Protein AF-A0A4U1EL47-F1 (afdb_monomer)

Sequence (126 aa):
NGFIPDSLLEDVMKALDLVSDPEYINLMKNKLDPEGLGIILLGPFLQEFFPDQGSSGPESFTVYHYNGLKQSNYNEKVMYVEGTAVVMGFEDPMLQTDDTPIKRCLQTKWPYIELLWTTDRSPSLN

Radius of gyration: 21.22 Å; Cα contacts (8 Å, |Δi|>4): 153; chains: 1; bounding box: 48×28×50 Å

Mean predicted aligned error: 10.87 Å

Foldseek 3Di:
DQKDFLVCQLVVCVVVVHDRDPVVSVVVCCVQCVVNPRIGGNLSVCCVPPVVVNPPDFVKDKDWDFQPDPQSCPVVDTDIWIKIKTQDPDADPVQADDPAPVQVVCCVPRVRIHIGTPDPDDGHDD

Nearest PDB structures (foldsee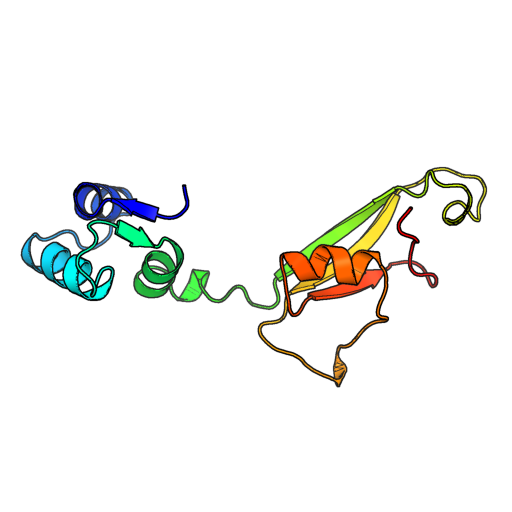k):
  3ucw-assembly1_A  TM=8.349E-01  e=8.625E-02  Homo sapiens
  7mis-assembly1_B  TM=7.349E-01  e=7.154E-02  Homo sapiens
  5d43-assembly2_B  TM=7.766E-01  e=1.512E-01  Mus musculus
  5oeo-assembly1_A  TM=7.118E-01  e=9.180E-02  Homo sapiens
  5ve9-assembly1_A  TM=7.136E-01  e=2.820E-01  Homo sapiens

Solvent-accessible surface area (backbone atoms only — not comparable to full-atom values): 7652 Å² total; per-residue (Å²): 132,72,56,44,48,55,90,47,48,54,61,52,30,49,75,68,76,43,89,55,50,72,72,54,44,54,53,47,47,53,68,58,25,74,83,67,78,55,50,27,47,43,64,64,52,38,44,72,78,34,49,82,71,58,55,70,58,70,51,63,46,84,41,75,46,74,25,76,49,76,93,48,25,86,79,81,54,79,48,74,45,53,28,42,34,35,35,46,97,56,90,53,89,91,66,68,50,82,94,38,68,55,51,59,58,50,31,79,79,38,79,36,53,31,66,48,57,81,50,100,61,84,73,76,64,134

Secondary structure (DSSP, 8-state):
--EEEGGGHHHHHHHTT----HHHHHHHHHHH-TT--SEEEHHHHHHHH-HHHH---SEEEEEEEE--STTT-TTSS--EEEEEEEE-SS--TTSPPP--HHHHHHHTT-TTEEEEESSSSPPP--

pLDDT: mean 87.48, std 10.03, range [50.38, 97.0]

Structure (mmCIF, N/CA/C/O backbone):
data_AF-A0A4U1EL47-F1
#
_entry.id   AF-A0A4U1EL47-F1
#
loop_
_atom_site.group_PDB
_atom_site.id
_atom_site.type_symbol
_atom_site.label_atom_id
_atom_site.label_alt_id
_atom_site.label_comp_id
_atom_site.label_asym_id
_atom_site.label_entity_id
_atom_site.label_seq_id
_atom_site.pdbx_PDB_ins_code
_atom_site.Cartn_x
_atom_site.Cartn_y
_atom_site.Cartn_z
_atom_site.occupancy
_atom_site.B_iso_or_equiv
_atom_site.auth_seq_id
_atom_site.auth_comp_id
_atom_site.auth_asym_id
_atom_site.auth_atom_id
_atom_site.pdbx_PDB_model_num
ATOM 1 N N . ASN A 1 1 ? -10.556 10.962 0.571 1.00 61.09 1 ASN A N 1
ATOM 2 C CA . ASN A 1 1 ? -10.514 11.790 1.796 1.00 61.09 1 ASN A CA 1
ATOM 3 C C . ASN A 1 1 ? -10.018 11.061 3.041 1.00 61.09 1 ASN A C 1
ATOM 5 O O . ASN A 1 1 ? -9.494 11.749 3.891 1.00 61.09 1 ASN A O 1
ATOM 9 N N . GLY A 1 2 ? -10.059 9.726 3.160 1.00 82.56 2 GLY A N 1
ATOM 10 C CA . GLY A 1 2 ? -9.295 9.011 4.209 1.00 82.56 2 GLY A CA 1
ATOM 11 C C . GLY A 1 2 ? -9.798 9.176 5.653 1.00 82.56 2 GLY A C 1
ATOM 12 O O . GLY A 1 2 ? -9.141 8.706 6.579 1.00 82.56 2 GLY A O 1
ATOM 13 N N . PHE A 1 3 ? -10.955 9.808 5.847 1.00 92.06 3 PHE A N 1
ATOM 14 C CA . PHE A 1 3 ? -11.634 9.950 7.133 1.00 92.06 3 PHE A CA 1
ATOM 15 C C . PHE A 1 3 ? -13.157 9.884 6.944 1.00 92.06 3 PHE A C 1
ATOM 17 O O . PHE A 1 3 ? -13.661 10.087 5.834 1.00 92.06 3 PHE A O 1
ATOM 24 N N . ILE A 1 4 ? -13.861 9.616 8.041 1.00 94.12 4 ILE A N 1
ATOM 25 C CA . ILE A 1 4 ? -15.315 9.555 8.182 1.00 94.12 4 ILE A CA 1
ATOM 26 C C . ILE A 1 4 ? -15.718 10.685 9.146 1.00 94.12 4 ILE A C 1
ATOM 28 O O . ILE A 1 4 ? -15.214 10.719 10.266 1.00 94.12 4 ILE A O 1
ATOM 32 N N . PRO A 1 5 ? -16.578 11.637 8.752 1.00 95.00 5 PRO A N 1
ATOM 33 C CA . PRO A 1 5 ? -17.174 12.585 9.693 1.00 95.00 5 PRO A CA 1
ATOM 34 C C . PRO A 1 5 ? -17.952 11.846 10.786 1.00 95.00 5 PRO A C 1
ATOM 36 O O . PRO A 1 5 ? -18.667 10.893 10.480 1.00 95.00 5 PRO A O 1
ATOM 39 N N . ASP A 1 6 ? -17.877 12.300 12.035 1.00 92.94 6 ASP A N 1
ATOM 40 C CA . ASP A 1 6 ? -18.571 11.65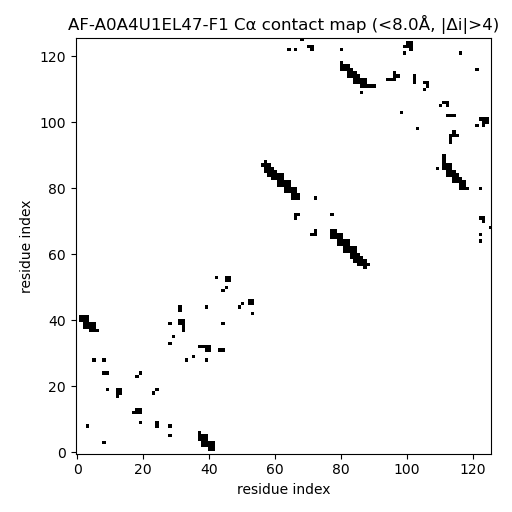0 13.159 1.00 92.94 6 ASP A CA 1
ATOM 41 C C . ASP A 1 6 ? -20.092 11.510 12.915 1.00 92.94 6 ASP A C 1
ATOM 43 O O . ASP A 1 6 ? -20.713 10.513 13.282 1.00 92.94 6 ASP A O 1
ATOM 47 N N . SER A 1 7 ? -20.688 12.504 12.255 1.00 94.00 7 SER A N 1
ATOM 48 C CA . SER A 1 7 ? -22.100 12.554 11.870 1.00 94.00 7 SER A CA 1
ATOM 49 C C . SER A 1 7 ? -22.502 11.448 10.896 1.00 94.00 7 SER A C 1
ATOM 51 O O . SER A 1 7 ? -23.671 11.087 10.861 1.00 94.00 7 SER A O 1
ATOM 53 N N . LEU A 1 8 ? -21.546 10.880 10.155 1.00 96.06 8 LEU A N 1
ATOM 54 C CA . LEU A 1 8 ? -21.769 9.793 9.203 1.00 96.06 8 LEU A CA 1
ATOM 55 C C . LEU A 1 8 ? -21.400 8.415 9.766 1.00 96.06 8 LEU A C 1
ATOM 57 O O . LEU A 1 8 ? -21.598 7.419 9.074 1.00 96.06 8 LEU A O 1
ATOM 61 N N . LEU A 1 9 ? -20.867 8.323 10.993 1.00 95.50 9 LEU A N 1
ATOM 62 C CA . LEU A 1 9 ? -20.422 7.043 11.554 1.00 95.50 9 LEU A CA 1
ATOM 63 C C . LEU A 1 9 ? -21.562 6.017 11.610 1.00 95.50 9 LEU A C 1
ATOM 65 O O . LEU A 1 9 ? -21.370 4.867 11.228 1.00 95.50 9 LEU A O 1
ATOM 69 N N . GLU A 1 10 ? -22.746 6.441 12.051 1.00 96.38 10 GLU A N 1
ATOM 70 C CA . GLU A 1 10 ? -23.919 5.568 12.153 1.00 96.38 10 GLU A CA 1
ATOM 71 C C . GLU A 1 10 ? -24.337 5.013 10.787 1.00 96.38 10 GLU A C 1
ATOM 73 O O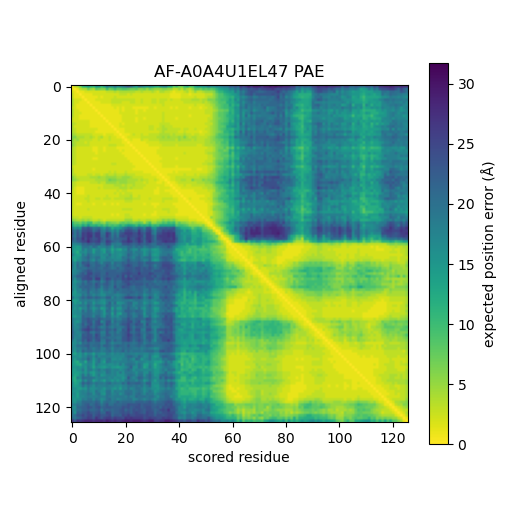 . GLU A 1 10 ? -24.540 3.808 10.646 1.00 96.38 10 GLU A O 1
ATOM 78 N N . ASP A 1 11 ? -24.411 5.875 9.773 1.00 96.88 11 ASP A N 1
ATOM 79 C CA . ASP A 1 11 ? -24.785 5.483 8.414 1.00 96.88 11 ASP A CA 1
ATOM 80 C C . ASP A 1 11 ? -23.762 4.520 7.805 1.00 96.88 11 ASP A C 1
ATOM 82 O O . ASP A 1 11 ? -24.136 3.535 7.168 1.00 96.88 11 ASP A O 1
ATOM 86 N N . VAL A 1 12 ? -22.469 4.767 8.036 1.00 95.44 12 VAL A N 1
ATOM 87 C CA . VAL A 1 12 ? -21.388 3.881 7.586 1.00 95.44 12 VAL A CA 1
ATOM 88 C C . VAL A 1 12 ? -21.490 2.517 8.262 1.00 95.44 12 VAL A C 1
ATOM 90 O O . VAL A 1 12 ? -21.426 1.496 7.583 1.00 95.44 12 VAL A O 1
ATOM 93 N N . MET A 1 13 ? -21.680 2.479 9.581 1.00 96.44 13 MET A N 1
ATOM 94 C CA . MET A 1 13 ? -21.787 1.223 10.323 1.00 96.44 13 MET A CA 1
ATOM 95 C C . MET A 1 13 ? -23.015 0.413 9.896 1.00 96.44 13 MET A C 1
ATOM 97 O O . MET A 1 13 ? -22.887 -0.787 9.668 1.00 96.44 13 MET A O 1
ATOM 101 N N . LYS A 1 14 ? -24.164 1.064 9.670 1.00 96.38 14 LYS A N 1
ATOM 102 C CA . LYS A 1 14 ? -25.361 0.418 9.102 1.00 96.38 14 LYS A CA 1
ATOM 103 C C . LYS 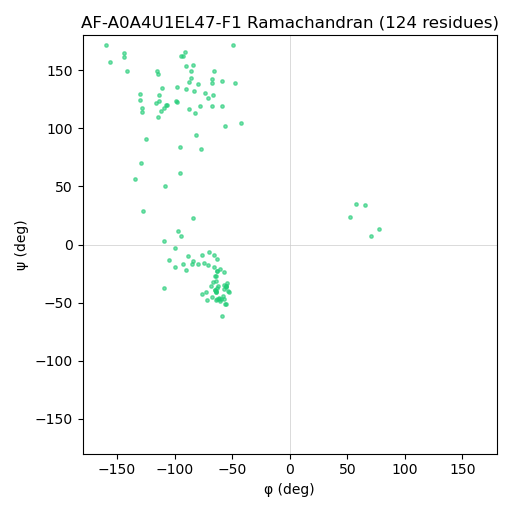A 1 14 ? -25.119 -0.135 7.703 1.00 96.38 14 LYS A C 1
ATOM 105 O O . LYS A 1 14 ? -25.510 -1.259 7.411 1.00 96.38 14 LYS A O 1
ATOM 110 N N . ALA A 1 15 ? -24.483 0.646 6.831 1.00 97.00 15 ALA A N 1
ATOM 111 C CA . ALA A 1 15 ? -24.203 0.227 5.458 1.00 97.00 15 ALA A CA 1
ATOM 112 C C . ALA A 1 15 ? -23.249 -0.978 5.386 1.00 97.00 15 ALA A C 1
ATOM 114 O O . ALA A 1 15 ? -23.296 -1.737 4.420 1.00 97.00 15 ALA A O 1
ATOM 115 N N . LEU A 1 16 ? -22.396 -1.144 6.399 1.00 94.31 16 LEU A N 1
ATOM 116 C CA . LEU A 1 16 ? -21.449 -2.249 6.534 1.00 94.31 16 LEU A CA 1
ATOM 117 C C . LEU A 1 16 ? -21.988 -3.421 7.372 1.00 94.31 16 LEU A C 1
ATOM 119 O O . LEU A 1 16 ? -21.227 -4.343 7.650 1.00 94.31 16 LEU A O 1
ATOM 123 N N . ASP A 1 17 ? -23.268 -3.391 7.759 1.00 95.88 17 ASP A N 1
ATOM 124 C CA . ASP A 1 17 ? -23.920 -4.419 8.587 1.00 95.88 17 ASP A CA 1
ATOM 125 C C . ASP A 1 17 ? -23.227 -4.637 9.954 1.00 95.88 17 ASP A C 1
ATOM 127 O O . ASP A 1 17 ? -23.140 -5.746 10.479 1.00 95.88 17 ASP A O 1
ATOM 131 N N . LEU A 1 18 ? -22.696 -3.554 10.537 1.00 95.12 18 LEU A N 1
ATOM 132 C CA . LEU A 1 18 ? -22.102 -3.525 11.877 1.00 95.12 18 LEU A CA 1
ATOM 133 C C . LEU A 1 18 ? -23.145 -3.117 12.932 1.00 95.12 18 LEU A C 1
ATOM 135 O O . LEU A 1 18 ? -24.170 -2.510 12.621 1.00 95.12 18 LEU A O 1
ATOM 139 N N . VAL A 1 19 ? -22.857 -3.389 14.211 1.00 95.25 19 VAL A N 1
ATOM 140 C CA . VAL A 1 19 ? -23.705 -2.957 15.340 1.00 95.25 19 VAL A CA 1
ATOM 141 C C . VAL A 1 19 ? -23.843 -1.434 15.334 1.00 95.25 19 VAL A C 1
ATOM 143 O O . VAL A 1 19 ? -22.851 -0.727 15.475 1.00 95.25 19 VAL A O 1
ATOM 146 N N . SER A 1 20 ? -25.066 -0.919 15.201 1.00 94.12 20 SER A N 1
ATOM 147 C CA . SER A 1 20 ? -25.323 0.518 15.024 1.00 94.12 20 SER A CA 1
ATOM 148 C C . SER A 1 20 ? -26.337 1.092 16.020 1.00 94.12 20 SER A C 1
ATOM 150 O O . SER A 1 20 ? -27.065 2.028 15.686 1.00 94.12 20 SER A O 1
ATOM 152 N N . ASP A 1 21 ? -26.432 0.518 17.220 1.00 95.69 21 ASP A N 1
ATOM 153 C CA . ASP A 1 21 ? -27.292 1.049 18.282 1.00 95.69 21 ASP A CA 1
ATOM 154 C C . ASP A 1 21 ? -26.758 2.404 18.787 1.00 95.69 21 ASP A C 1
ATOM 156 O O . ASP A 1 21 ? -25.537 2.558 18.906 1.00 95.69 21 ASP A O 1
ATOM 160 N N . PRO A 1 22 ? -27.616 3.387 19.123 1.00 93.38 22 PRO A N 1
ATOM 161 C CA . PRO A 1 22 ? -27.184 4.737 19.499 1.00 93.38 22 PRO A CA 1
ATOM 162 C C . PRO A 1 22 ? -26.139 4.778 20.623 1.00 93.38 22 PRO A C 1
ATOM 164 O O . PRO A 1 22 ? -25.169 5.536 20.548 1.00 93.38 22 PRO A O 1
ATOM 167 N N . GLU A 1 23 ? -26.292 3.939 21.651 1.00 95.50 23 GLU A N 1
ATOM 168 C CA . GLU A 1 23 ? -25.334 3.830 22.752 1.00 95.50 23 GLU A CA 1
ATOM 169 C C . GLU A 1 23 ? -23.968 3.311 22.279 1.00 95.50 23 GLU A C 1
ATOM 171 O O . GLU A 1 23 ? -22.928 3.813 22.714 1.00 95.50 23 GLU A O 1
ATOM 176 N N . TYR A 1 24 ? -23.962 2.337 21.363 1.00 95.19 24 TYR A N 1
ATOM 177 C CA . TYR A 1 24 ? -22.739 1.764 20.803 1.00 95.19 24 TYR A CA 1
ATOM 178 C C . TYR A 1 24 ? -22.049 2.732 19.838 1.00 95.19 24 TYR A C 1
ATOM 180 O O . TYR A 1 24 ? -20.833 2.903 19.913 1.00 95.19 24 TYR A O 1
ATOM 188 N N . ILE A 1 25 ? -22.813 3.444 19.001 1.00 95.50 25 ILE A N 1
ATOM 189 C CA . ILE A 1 25 ? -22.288 4.520 18.150 1.00 95.50 25 ILE A CA 1
ATOM 190 C C . ILE A 1 25 ? -21.596 5.580 19.006 1.00 95.50 25 ILE A C 1
ATOM 192 O O . ILE A 1 25 ? -20.473 5.974 18.702 1.00 95.50 25 ILE A O 1
ATOM 196 N N . ASN A 1 26 ? -22.221 6.019 20.101 1.00 94.06 26 ASN A N 1
ATOM 197 C CA . ASN A 1 26 ? -21.631 7.026 20.979 1.00 94.06 26 ASN A CA 1
ATOM 198 C C . ASN A 1 26 ? -20.344 6.525 21.661 1.00 94.06 26 ASN A C 1
ATOM 200 O O . ASN A 1 26 ? -19.364 7.263 21.768 1.00 94.06 26 ASN A O 1
ATOM 204 N N . LEU A 1 27 ? -20.311 5.254 22.076 1.00 95.50 27 LEU A N 1
ATOM 205 C CA . LEU A 1 27 ? -19.094 4.612 22.579 1.00 95.50 27 LEU A CA 1
ATOM 206 C C . LEU A 1 27 ? -17.980 4.612 21.518 1.00 95.50 27 LEU A C 1
ATOM 208 O O . LEU A 1 27 ? -16.845 4.977 21.822 1.00 95.50 27 LEU A O 1
ATOM 212 N N . MET A 1 28 ? -18.306 4.235 20.280 1.00 95.69 28 MET A N 1
ATOM 213 C CA . MET A 1 28 ? -17.347 4.164 19.176 1.00 95.69 28 MET A CA 1
ATOM 214 C C . MET A 1 28 ? -16.854 5.540 18.736 1.00 95.69 28 MET A C 1
ATOM 216 O O . MET A 1 28 ? -15.668 5.678 18.459 1.00 95.69 28 MET A O 1
ATOM 220 N N . LYS A 1 29 ? -17.699 6.577 18.759 1.00 94.50 29 LYS A N 1
ATOM 221 C CA . LYS A 1 29 ? -17.269 7.967 18.534 1.00 94.50 29 LYS A CA 1
ATOM 222 C C . LYS A 1 29 ? -16.179 8.377 19.518 1.00 94.50 29 LYS A C 1
ATOM 224 O O . LYS A 1 29 ? -15.112 8.797 19.094 1.00 94.50 29 LYS A O 1
ATOM 229 N N . ASN A 1 30 ? -16.407 8.163 20.815 1.00 94.31 30 ASN A N 1
ATOM 230 C CA . ASN A 1 30 ? -15.425 8.501 21.850 1.00 94.31 30 ASN A CA 1
ATOM 231 C C . ASN A 1 30 ? -14.129 7.683 21.726 1.00 94.31 30 ASN A C 1
ATOM 233 O O . ASN A 1 30 ? -13.058 8.157 22.094 1.00 94.31 30 ASN A O 1
ATOM 237 N N . LYS A 1 31 ? -14.223 6.443 21.232 1.00 95.06 31 LYS A N 1
ATOM 238 C CA . LYS A 1 31 ? -13.065 5.566 21.033 1.00 95.06 31 LYS A CA 1
ATOM 239 C C . LYS A 1 31 ? -12.244 5.944 19.794 1.00 95.06 31 LY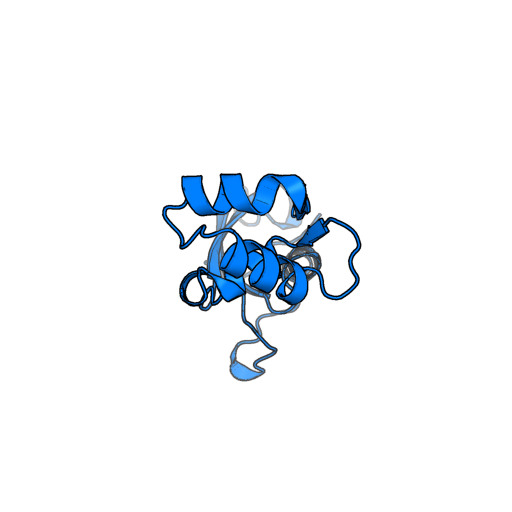S A C 1
ATOM 241 O O . LYS A 1 31 ? -11.019 5.903 19.848 1.00 95.06 31 LYS A O 1
ATOM 246 N N . LEU A 1 32 ? -12.911 6.265 18.687 1.00 95.06 32 LEU A N 1
ATOM 247 C CA . LEU A 1 32 ? -12.296 6.496 17.375 1.00 95.06 32 LEU A CA 1
ATOM 248 C C . LEU A 1 32 ? -11.888 7.956 17.139 1.00 95.06 32 LEU A C 1
ATOM 250 O O . LEU A 1 32 ? -11.015 8.211 16.312 1.00 95.06 32 LEU A O 1
ATOM 254 N N . ASP A 1 33 ? -12.496 8.891 17.867 1.00 94.62 33 ASP A N 1
ATOM 255 C CA . ASP A 1 33 ? -12.163 10.316 17.892 1.00 94.62 33 ASP A CA 1
ATOM 256 C C . ASP A 1 33 ? -11.999 10.786 19.354 1.00 94.62 33 ASP A C 1
ATOM 258 O O . ASP A 1 33 ? -12.841 11.512 19.888 1.00 94.62 33 ASP A O 1
ATOM 262 N N . PRO A 1 34 ? -10.931 10.348 20.048 1.00 91.19 34 PRO A N 1
ATOM 263 C CA . PRO A 1 34 ? -10.717 10.671 21.462 1.00 91.19 34 PRO A CA 1
ATOM 264 C C . PRO A 1 34 ? -10.463 12.165 21.709 1.00 91.19 34 PRO A C 1
ATOM 266 O O . PRO A 1 34 ? -10.610 12.639 22.835 1.00 91.19 34 PRO A O 1
ATOM 269 N N . GLU A 1 35 ? -10.073 12.906 20.671 1.00 92.12 35 GLU A N 1
ATOM 270 C CA . GLU A 1 35 ? -9.837 14.350 20.726 1.00 92.12 35 GLU A CA 1
ATOM 271 C C . GLU A 1 35 ? -11.110 15.167 20.440 1.00 92.12 35 GLU A C 1
ATOM 273 O O . GLU A 1 35 ? -11.120 16.379 20.661 1.00 92.12 35 GLU A O 1
ATOM 278 N N . GLY A 1 36 ? -12.194 14.520 19.993 1.00 90.44 36 GLY A N 1
ATOM 279 C CA . GLY A 1 36 ? -13.478 15.162 19.712 1.00 90.44 36 GLY A CA 1
ATOM 280 C C . G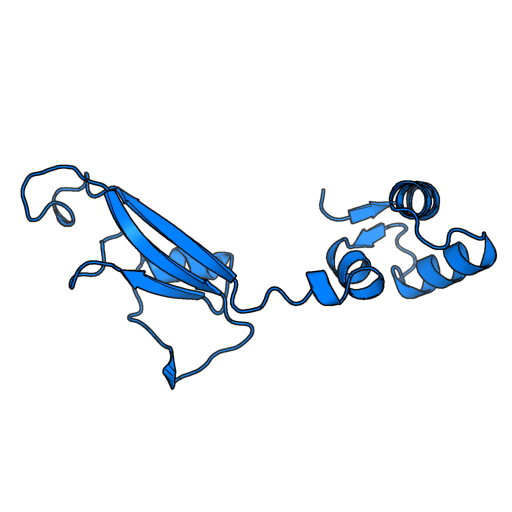LY A 1 36 ? -13.419 16.160 18.554 1.00 90.44 36 GLY A C 1
ATOM 281 O O . GLY A 1 36 ? -14.096 17.189 18.589 1.00 90.44 36 GLY A O 1
ATOM 282 N N . LEU A 1 37 ? -12.592 15.889 17.543 1.00 92.81 37 LEU A N 1
ATOM 283 C CA . LEU A 1 37 ? -12.402 16.754 16.376 1.00 92.81 37 LEU A CA 1
ATOM 284 C C . LEU A 1 37 ? -13.558 16.664 15.362 1.00 92.81 37 LEU A C 1
ATOM 286 O O . LEU A 1 37 ? -13.601 17.442 14.406 1.00 92.81 37 LEU A O 1
ATOM 290 N N . GLY A 1 38 ? -14.482 15.719 15.543 1.00 94.50 38 GLY A N 1
ATOM 291 C CA . GLY A 1 38 ? -15.569 15.411 14.615 1.00 94.50 38 GLY A CA 1
ATOM 292 C C . GLY A 1 38 ? -15.115 14.588 13.405 1.00 94.50 38 GLY A C 1
ATOM 293 O O . GLY A 1 38 ? -15.843 14.491 12.413 1.00 94.50 38 GLY A O 1
ATOM 294 N N . ILE A 1 39 ? -13.909 14.013 13.456 1.00 93.94 39 ILE A N 1
ATOM 295 C CA . ILE A 1 39 ? -13.310 13.241 12.364 1.00 93.94 39 ILE A CA 1
ATOM 296 C C . ILE A 1 39 ? -12.788 11.898 12.865 1.00 93.94 39 ILE A C 1
ATOM 298 O O . ILE A 1 39 ? -12.017 11.812 13.811 1.00 93.94 39 ILE A O 1
ATOM 302 N N . ILE A 1 40 ? -13.169 10.834 12.170 1.00 94.19 40 ILE A N 1
ATOM 303 C CA . ILE A 1 40 ? -12.718 9.472 12.436 1.00 94.19 40 ILE A CA 1
ATOM 304 C C . ILE A 1 40 ? -11.782 9.066 11.309 1.00 94.19 40 ILE A C 1
ATOM 306 O O . ILE A 1 40 ? -12.173 9.007 10.142 1.00 94.19 40 ILE A O 1
ATOM 310 N N . LEU A 1 41 ? -10.524 8.795 11.637 1.00 90.12 41 LEU A N 1
ATOM 311 C CA . LEU A 1 41 ? -9.550 8.350 10.647 1.00 90.12 41 LEU A CA 1
ATOM 312 C C . LEU A 1 41 ? -9.914 6.950 10.134 1.00 90.12 41 LEU A C 1
ATOM 314 O O . LEU A 1 41 ? -10.278 6.062 10.906 1.00 90.12 41 LEU A O 1
ATOM 318 N N . LEU A 1 42 ? -9.767 6.735 8.823 1.00 88.62 42 LEU A N 1
ATOM 319 C CA . LEU A 1 42 ? -10.107 5.453 8.201 1.00 88.62 42 LEU A CA 1
ATOM 320 C C . LEU A 1 42 ? -9.252 4.298 8.748 1.00 88.62 42 LEU A C 1
ATOM 322 O O . LEU A 1 42 ? -9.762 3.199 8.916 1.00 88.62 42 LEU A O 1
ATOM 326 N N . GLY A 1 43 ? -7.974 4.546 9.058 1.00 85.62 43 GLY A N 1
ATOM 327 C CA . GLY A 1 43 ? -7.066 3.534 9.614 1.00 85.62 43 GLY A CA 1
ATOM 328 C C . GLY A 1 43 ? -7.567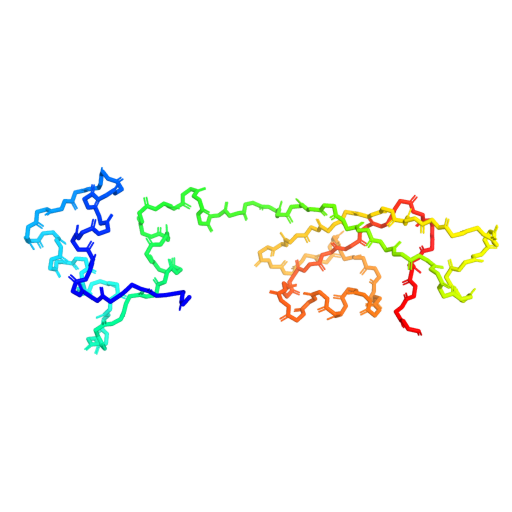 2.938 10.938 1.00 85.62 43 GLY A C 1
ATOM 329 O O . GLY A 1 43 ? -7.849 1.743 10.974 1.00 85.62 43 GLY A O 1
ATOM 330 N N . PRO A 1 44 ? -7.737 3.747 12.001 1.00 88.69 44 PRO A N 1
ATOM 331 C CA . PRO A 1 44 ? -8.332 3.311 13.267 1.00 88.69 44 PRO A CA 1
ATOM 332 C C . PRO A 1 44 ? -9.705 2.645 13.117 1.00 88.69 44 PRO A C 1
ATOM 334 O O . PRO A 1 44 ? -9.958 1.630 13.756 1.00 88.69 44 PRO A O 1
ATOM 337 N N . PHE A 1 45 ? -10.571 3.164 12.239 1.00 92.56 45 PHE A N 1
ATOM 338 C CA . PHE A 1 45 ? -11.868 2.543 11.952 1.00 92.56 45 PHE A CA 1
ATOM 339 C C . PHE A 1 45 ? -11.716 1.119 11.392 1.00 92.56 45 PHE A C 1
ATOM 341 O O . PHE A 1 45 ? -12.353 0.187 11.879 1.00 92.56 45 PHE A O 1
ATOM 348 N N . LEU A 1 46 ? -10.853 0.935 10.388 1.00 89.12 46 LEU A N 1
ATOM 349 C CA . LEU A 1 46 ? -10.597 -0.379 9.795 1.00 89.12 46 LEU A CA 1
ATOM 350 C C . LEU A 1 46 ? -9.951 -1.337 10.797 1.00 89.12 46 LEU A C 1
ATOM 352 O O . LEU A 1 46 ? -10.323 -2.501 10.833 1.00 89.12 46 LEU A O 1
ATOM 356 N N . GLN A 1 47 ? -9.032 -0.860 11.637 1.00 86.50 47 GLN A N 1
ATOM 357 C CA . GLN A 1 47 ? -8.422 -1.683 12.685 1.00 86.50 47 GLN A CA 1
ATOM 358 C C . GLN A 1 47 ? -9.440 -2.161 13.726 1.00 86.50 47 GLN A C 1
ATOM 360 O O . GLN A 1 47 ? -9.338 -3.292 14.192 1.00 86.50 47 GLN A O 1
ATOM 365 N N . GLU A 1 48 ? -10.416 -1.323 14.080 1.00 92.06 48 GLU A N 1
ATOM 366 C CA . GLU A 1 48 ? -11.438 -1.657 15.074 1.00 92.06 48 GLU A CA 1
ATOM 367 C C . GLU A 1 48 ? -12.448 -2.690 14.557 1.00 92.06 48 GLU A C 1
ATOM 369 O O . GLU A 1 48 ? -12.742 -3.663 15.248 1.00 92.06 48 GLU A O 1
ATOM 374 N N . PHE A 1 49 ? -12.984 -2.488 13.349 1.00 92.56 49 PHE A N 1
ATOM 375 C CA . PHE A 1 49 ? -14.091 -3.304 12.828 1.00 92.56 49 PHE A CA 1
ATOM 376 C C . PHE A 1 49 ? -13.657 -4.401 11.857 1.00 92.56 49 PHE A C 1
ATOM 378 O O . PHE A 1 49 ? -14.390 -5.365 11.644 1.00 92.56 49 PHE A O 1
ATOM 385 N N . PHE A 1 50 ? -12.465 -4.273 11.281 1.00 89.19 50 PHE A N 1
ATOM 386 C CA . PHE A 1 50 ? -11.902 -5.212 10.316 1.00 89.19 50 PHE A CA 1
ATOM 387 C C . PHE A 1 50 ? -10.437 -5.529 10.663 1.00 89.19 50 PHE A C 1
ATOM 389 O O . PHE A 1 50 ? -9.553 -5.350 9.821 1.00 89.19 50 PHE A O 1
ATOM 396 N N . PRO A 1 51 ? -10.143 -6.012 11.887 1.00 80.06 51 PRO A N 1
ATOM 397 C CA . PRO A 1 51 ? -8.769 -6.260 12.335 1.00 80.06 51 PRO A CA 1
ATOM 398 C C . PRO A 1 51 ? -8.019 -7.233 11.414 1.00 80.06 51 PRO A C 1
ATOM 400 O O . PRO A 1 51 ? -6.839 -7.030 11.130 1.00 80.06 51 PRO A O 1
ATOM 403 N N . ASP A 1 52 ? -8.729 -8.215 10.851 1.00 74.12 52 ASP A N 1
ATOM 404 C CA . ASP A 1 52 ? -8.178 -9.190 9.902 1.00 74.12 52 ASP A CA 1
ATOM 405 C C . AS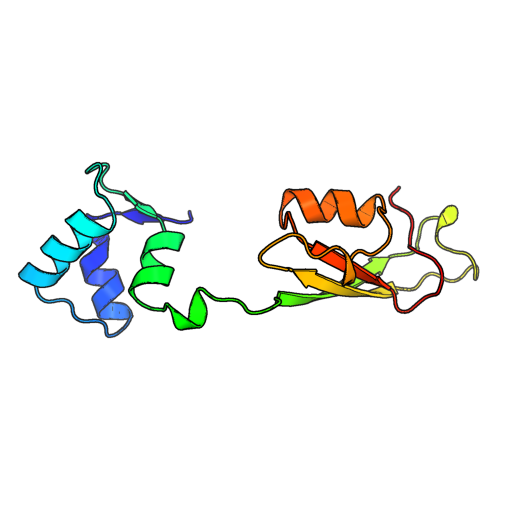P A 1 52 ? -7.925 -8.603 8.500 1.00 74.12 52 ASP A C 1
ATOM 407 O O . ASP A 1 52 ? -7.190 -9.186 7.707 1.00 74.12 52 ASP A O 1
ATOM 411 N N . GLN A 1 53 ? -8.508 -7.441 8.185 1.00 64.88 53 GLN A N 1
ATOM 412 C CA . GLN A 1 53 ? -8.185 -6.659 6.983 1.00 64.88 53 GLN A CA 1
ATOM 413 C C . GLN A 1 53 ? -7.105 -5.598 7.261 1.00 64.88 53 GLN A C 1
ATOM 415 O O . GLN A 1 53 ? -6.501 -5.077 6.327 1.00 64.88 53 GLN A O 1
ATOM 420 N N . GLY A 1 54 ? -6.856 -5.280 8.538 1.00 51.88 54 GLY A N 1
ATOM 421 C CA . GLY A 1 54 ? -5.852 -4.321 9.006 1.00 51.88 54 GLY A CA 1
ATOM 422 C C . GLY A 1 54 ? -4.443 -4.898 9.160 1.00 51.88 54 GLY A C 1
ATOM 423 O O . GLY A 1 54 ? -3.481 -4.130 9.180 1.00 51.88 54 GLY A O 1
ATOM 424 N N . SER A 1 55 ? -4.291 -6.226 9.208 1.00 50.66 55 SER A N 1
ATOM 425 C CA . SER A 1 55 ? -3.019 -6.868 8.884 1.00 50.66 55 SER A CA 1
ATOM 426 C C . SER A 1 55 ? -3.049 -7.295 7.422 1.00 50.66 55 SER A C 1
ATOM 428 O O . SER A 1 55 ? -3.319 -8.453 7.097 1.00 50.66 55 SER A O 1
ATOM 430 N N . SER A 1 56 ? -2.724 -6.374 6.517 1.00 50.38 56 SER A N 1
ATOM 431 C CA . SER A 1 56 ? -2.065 -6.821 5.300 1.00 50.38 56 SER A CA 1
ATOM 432 C C . SER A 1 56 ? -0.816 -7.567 5.778 1.00 50.38 56 SER A C 1
ATOM 434 O O . SER A 1 56 ? 0.168 -6.952 6.198 1.00 50.38 56 SER A O 1
ATOM 436 N N . GLY A 1 57 ? -0.856 -8.904 5.771 1.00 52.53 57 GLY A N 1
ATOM 437 C CA . GLY A 1 57 ? 0.365 -9.706 5.709 1.00 52.53 57 GLY A CA 1
ATOM 438 C C . GLY A 1 57 ? 1.248 -9.185 4.570 1.00 52.53 57 GLY A C 1
ATOM 439 O O . GLY A 1 57 ? 0.781 -8.332 3.818 1.00 52.53 57 GLY A O 1
ATOM 440 N N . PRO A 1 58 ? 2.500 -9.652 4.424 1.00 53.75 58 PRO A N 1
ATOM 441 C CA . PRO A 1 58 ? 3.448 -9.078 3.472 1.00 53.75 58 PRO A CA 1
ATOM 442 C C . PRO A 1 58 ? 2.764 -8.782 2.137 1.00 53.75 58 PRO A C 1
ATOM 444 O O . PRO A 1 58 ? 2.385 -9.706 1.414 1.00 53.75 58 PRO A O 1
ATOM 447 N N . GLU A 1 59 ? 2.487 -7.498 1.889 1.00 71.75 59 GLU A N 1
ATOM 448 C CA . GLU A 1 59 ? 1.593 -7.103 0.810 1.00 71.75 59 GLU A CA 1
ATOM 449 C C . GLU A 1 59 ? 2.476 -7.157 -0.421 1.00 71.75 59 GLU A C 1
ATOM 451 O O . GLU A 1 59 ? 3.303 -6.269 -0.655 1.00 71.75 59 GLU A O 1
ATOM 456 N N . SER A 1 60 ? 2.428 -8.297 -1.107 1.00 87.38 60 SER A N 1
ATOM 457 C CA . SER A 1 60 ? 3.211 -8.485 -2.305 1.00 87.38 60 SER A CA 1
ATOM 458 C C . SER A 1 60 ? 2.407 -8.044 -3.510 1.00 87.38 60 SER A C 1
ATOM 460 O O . SER A 1 60 ? 1.224 -8.351 -3.659 1.00 87.38 60 SER A O 1
ATOM 462 N N . PHE A 1 61 ? 3.051 -7.276 -4.375 1.00 90.88 61 PHE A N 1
ATOM 463 C CA . PHE A 1 61 ? 2.445 -6.842 -5.619 1.00 90.88 61 PHE A CA 1
ATOM 464 C C . PHE A 1 61 ? 3.472 -6.853 -6.739 1.00 90.88 61 PHE A C 1
ATOM 466 O O . PHE A 1 61 ? 4.671 -6.649 -6.533 1.00 90.88 61 PHE A O 1
ATOM 473 N N . THR A 1 62 ? 2.984 -7.098 -7.950 1.00 93.38 62 THR A N 1
ATOM 474 C CA . THR A 1 62 ? 3.821 -7.078 -9.143 1.00 93.38 62 THR A CA 1
ATOM 475 C C . THR A 1 62 ? 4.169 -5.640 -9.509 1.00 93.38 62 THR A C 1
ATOM 477 O O . THR A 1 62 ? 3.296 -4.777 -9.622 1.00 93.38 62 THR A O 1
ATOM 480 N N . VAL A 1 63 ? 5.453 -5.388 -9.738 1.00 92.25 63 VAL A N 1
ATOM 481 C CA . VAL A 1 63 ? 5.977 -4.122 -10.247 1.00 92.25 63 VAL A CA 1
ATOM 482 C C . VAL A 1 63 ? 6.484 -4.344 -11.661 1.00 92.25 63 VAL A C 1
ATOM 484 O O . VAL A 1 63 ? 7.208 -5.298 -11.925 1.00 92.25 63 VAL A O 1
ATOM 487 N N . TYR A 1 64 ? 6.141 -3.436 -12.570 1.00 92.06 64 TYR A N 1
ATOM 488 C CA . TYR A 1 64 ? 6.674 -3.436 -13.928 1.00 92.06 64 TYR A CA 1
ATOM 489 C C . TYR A 1 64 ? 7.539 -2.200 -14.145 1.00 92.06 64 TYR A C 1
ATOM 491 O O . TYR A 1 64 ? 7.076 -1.069 -13.998 1.00 92.06 64 TYR A O 1
ATOM 499 N N . HIS A 1 65 ? 8.790 -2.412 -14.539 1.00 91.12 65 HIS A N 1
ATOM 500 C CA . HIS A 1 65 ? 9.681 -1.356 -14.991 1.00 91.12 65 HIS A CA 1
ATOM 501 C C . HIS A 1 65 ? 9.711 -1.310 -16.521 1.00 91.12 65 HIS A C 1
ATOM 503 O O . HIS A 1 65 ? 10.046 -2.291 -17.180 1.00 91.12 65 HIS A O 1
ATOM 509 N N . TYR A 1 66 ? 9.390 -0.155 -17.095 1.00 90.81 66 TYR A N 1
ATOM 510 C CA . TYR A 1 66 ? 9.531 0.096 -18.526 1.00 90.81 66 TYR A CA 1
ATOM 511 C C . TYR A 1 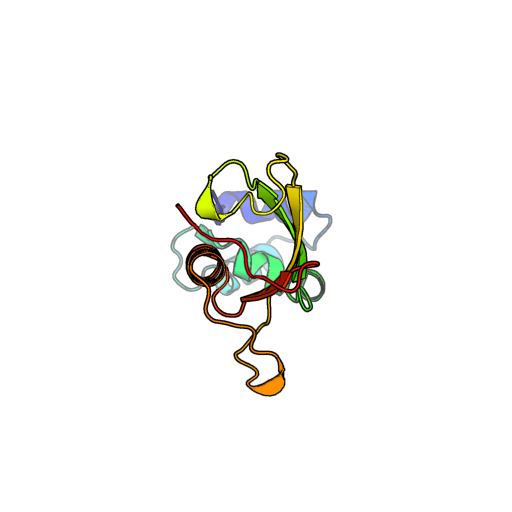66 ? 10.979 0.476 -18.866 1.00 90.81 66 TYR A C 1
ATOM 513 O O . TYR A 1 66 ? 11.436 1.554 -18.492 1.00 90.81 66 TYR A O 1
ATOM 521 N N . ASN A 1 67 ? 11.688 -0.369 -19.619 1.00 88.06 67 ASN A N 1
ATOM 522 C CA . ASN A 1 67 ? 13.124 -0.202 -19.879 1.00 88.06 67 ASN A CA 1
ATOM 523 C C . ASN A 1 67 ? 13.470 0.751 -21.046 1.00 88.06 67 ASN A C 1
ATOM 525 O O . ASN A 1 67 ? 14.543 0.635 -21.631 1.00 88.06 67 ASN A O 1
ATOM 529 N N . GLY A 1 68 ? 12.585 1.676 -21.430 1.00 85.44 68 GLY A N 1
ATOM 530 C CA . GLY A 1 68 ? 12.764 2.502 -22.636 1.00 85.44 68 GLY A CA 1
ATOM 531 C C . GLY A 1 68 ? 13.951 3.476 -22.605 1.00 85.44 68 GLY A C 1
ATOM 532 O O . GLY A 1 68 ? 14.284 4.073 -23.628 1.00 85.44 68 GLY A O 1
ATOM 533 N N . LEU A 1 69 ? 14.603 3.641 -21.453 1.00 82.75 69 LEU A N 1
ATOM 534 C CA . LEU A 1 69 ? 15.830 4.419 -21.310 1.00 82.75 69 LEU A CA 1
ATOM 535 C C . LEU A 1 69 ? 17.037 3.597 -21.776 1.00 82.75 69 LEU A C 1
ATOM 537 O O . LEU A 1 69 ? 17.170 2.421 -21.446 1.00 82.75 69 LEU A O 1
ATOM 541 N N . LYS A 1 70 ? 17.970 4.225 -22.506 1.00 79.31 70 LYS A N 1
ATOM 542 C CA . LYS A 1 70 ? 19.136 3.533 -23.095 1.00 79.31 70 LYS A CA 1
ATOM 543 C C . LYS A 1 70 ? 19.966 2.766 -22.058 1.00 79.31 70 LYS A C 1
ATOM 545 O O . LYS A 1 70 ? 20.462 1.686 -22.349 1.00 79.31 70 LYS A O 1
ATOM 550 N N . GLN A 1 71 ? 20.084 3.312 -20.852 1.00 80.00 71 GLN A N 1
ATOM 551 C CA . GLN A 1 71 ? 20.804 2.697 -19.736 1.00 80.00 71 GLN A CA 1
ATOM 552 C C . GLN A 1 71 ? 20.107 1.466 -19.133 1.00 80.00 71 GLN A C 1
ATOM 554 O O . GLN A 1 71 ? 20.754 0.678 -18.456 1.00 80.00 71 GLN A O 1
ATOM 559 N N . SER A 1 72 ? 18.813 1.278 -19.393 1.00 76.06 72 SER A N 1
ATOM 560 C CA . SER A 1 72 ? 18.023 0.126 -18.936 1.00 76.06 72 SER A CA 1
ATOM 561 C C . SER A 1 72 ? 17.749 -0.868 -20.079 1.00 76.06 72 SER A C 1
ATOM 563 O O . SER A 1 72 ? 17.340 -2.004 -19.836 1.00 76.06 72 SER A O 1
ATOM 565 N N . ASN A 1 73 ? 17.997 -0.468 -21.333 1.00 83.69 73 ASN A N 1
ATOM 566 C CA . ASN A 1 73 ? 17.732 -1.245 -22.543 1.00 83.69 73 ASN A CA 1
ATOM 567 C C . ASN A 1 73 ? 18.959 -2.036 -23.041 1.00 83.69 73 ASN A C 1
ATOM 569 O O . ASN A 1 73 ? 19.454 -1.825 -24.149 1.00 83.69 73 ASN A O 1
ATOM 573 N N . TYR A 1 74 ? 19.463 -2.961 -22.224 1.00 78.56 74 TYR A N 1
ATOM 574 C CA . TYR A 1 74 ? 20.690 -3.709 -22.540 1.00 78.56 74 TYR A CA 1
ATOM 575 C C . TYR A 1 74 ? 20.583 -4.617 -23.771 1.00 78.56 74 TYR A C 1
ATOM 577 O O . TYR A 1 74 ? 21.586 -4.867 -24.432 1.00 78.56 74 TYR A O 1
ATOM 585 N N . ASN A 1 75 ? 19.377 -5.090 -24.086 1.00 83.81 75 ASN A N 1
ATOM 586 C CA . ASN A 1 75 ? 19.125 -6.000 -25.205 1.00 83.81 75 ASN A CA 1
ATOM 587 C C . ASN A 1 75 ? 18.643 -5.266 -26.466 1.00 83.81 75 ASN A C 1
ATOM 589 O O . ASN A 1 75 ? 18.118 -5.905 -27.375 1.00 83.81 75 ASN A O 1
ATOM 593 N N . GLU A 1 76 ? 18.747 -3.931 -26.488 1.00 84.88 76 GLU A N 1
ATOM 594 C CA . GLU A 1 76 ? 18.270 -3.061 -27.574 1.00 84.88 76 GLU A CA 1
ATOM 595 C C . GLU A 1 76 ? 16.795 -3.294 -27.960 1.00 84.88 76 GLU A C 1
ATOM 597 O O . GLU A 1 76 ? 16.341 -2.938 -29.047 1.00 84.88 76 GLU A O 1
ATOM 602 N N . LYS A 1 77 ? 16.007 -3.845 -27.033 1.00 87.31 77 LYS A N 1
ATOM 603 C CA . LYS A 1 77 ? 14.589 -4.143 -27.183 1.00 87.31 77 LYS A CA 1
ATOM 604 C C . LYS A 1 77 ? 13.810 -3.580 -26.005 1.00 87.31 77 LYS A C 1
ATOM 606 O O . LYS A 1 77 ? 14.055 -3.923 -24.850 1.00 87.31 77 LYS A O 1
ATOM 611 N N . VAL A 1 78 ? 12.820 -2.757 -26.332 1.00 89.50 78 VAL A N 1
ATOM 612 C CA . VAL A 1 78 ? 11.896 -2.204 -25.346 1.00 89.50 78 VAL A CA 1
ATOM 613 C C . VAL A 1 78 ? 10.973 -3.306 -24.829 1.00 89.50 78 VAL A C 1
ATOM 615 O O . VAL A 1 78 ? 10.330 -4.013 -25.607 1.00 89.50 78 VAL A O 1
ATOM 618 N N . MET A 1 79 ? 10.928 -3.455 -23.513 1.00 89.62 79 MET A N 1
ATOM 619 C CA . MET A 1 79 ? 10.163 -4.461 -22.794 1.00 89.62 79 MET A CA 1
ATOM 620 C C . MET A 1 79 ? 9.880 -4.003 -21.361 1.00 89.62 79 MET A C 1
ATOM 622 O O . MET A 1 79 ? 10.580 -3.162 -20.793 1.00 89.62 79 MET A O 1
ATOM 626 N N . TYR A 1 80 ? 8.831 -4.570 -20.775 1.00 90.38 80 TYR A N 1
ATOM 627 C CA . TYR A 1 80 ? 8.602 -4.456 -19.343 1.00 90.38 80 TYR A CA 1
ATOM 628 C C . TYR A 1 80 ? 9.438 -5.509 -18.621 1.00 90.38 80 TYR A C 1
ATOM 630 O O . TYR A 1 80 ? 9.447 -6.675 -19.016 1.00 90.38 80 TYR A O 1
ATOM 638 N N . VAL A 1 81 ? 10.140 -5.083 -17.577 1.00 90.94 81 VAL A N 1
ATOM 639 C CA . VAL A 1 81 ? 10.813 -5.966 -16.627 1.00 90.94 81 VAL A CA 1
ATOM 640 C C . VAL A 1 81 ? 9.903 -6.119 -15.421 1.00 90.94 81 VAL A C 1
ATOM 642 O O . VAL A 1 81 ? 9.515 -5.127 -14.805 1.00 90.94 81 VAL A O 1
ATOM 645 N N . GLU A 1 82 ? 9.546 -7.357 -15.110 1.00 93.81 82 GLU A N 1
ATOM 646 C CA . GLU A 1 82 ? 8.702 -7.687 -13.969 1.00 93.81 82 GLU A CA 1
ATOM 647 C C . GLU A 1 82 ? 9.547 -7.837 -12.698 1.00 93.81 82 GLU A C 1
ATOM 649 O O . GLU A 1 82 ? 10.675 -8.343 -12.731 1.00 93.81 82 GLU A O 1
ATOM 654 N N . GLY A 1 83 ? 9.000 -7.407 -11.570 1.00 93.88 83 GLY A N 1
ATOM 655 C CA . GLY A 1 83 ? 9.541 -7.631 -10.241 1.00 93.88 83 GLY A CA 1
ATOM 656 C C . GLY A 1 83 ? 8.429 -7.844 -9.222 1.00 93.88 83 GLY A C 1
ATOM 657 O O . GLY A 1 83 ? 7.261 -7.550 -9.471 1.00 93.88 83 GLY A O 1
ATOM 658 N N . THR A 1 84 ? 8.806 -8.356 -8.060 1.00 93.88 84 THR A N 1
ATOM 659 C CA . THR A 1 84 ? 7.936 -8.512 -6.898 1.00 93.88 84 THR A CA 1
ATOM 660 C C . THR A 1 84 ? 8.327 -7.472 -5.862 1.00 93.88 84 THR A C 1
ATOM 662 O O . THR A 1 84 ? 9.469 -7.453 -5.401 1.00 93.88 84 THR A O 1
ATOM 665 N N . ALA A 1 85 ? 7.384 -6.608 -5.506 1.00 93.50 85 ALA A N 1
ATOM 666 C CA . ALA A 1 85 ? 7.474 -5.795 -4.307 1.00 93.50 85 ALA A CA 1
ATOM 667 C C . ALA A 1 85 ? 6.899 -6.572 -3.132 1.00 93.50 85 ALA A C 1
ATOM 669 O O . ALA A 1 85 ? 5.872 -7.223 -3.293 1.00 93.50 85 ALA A O 1
ATOM 670 N N . VAL A 1 86 ? 7.536 -6.482 -1.970 1.00 92.25 86 VAL A N 1
ATOM 671 C CA . VAL A 1 86 ? 7.040 -7.056 -0.717 1.00 92.25 86 VAL A CA 1
ATOM 672 C C . VAL A 1 86 ? 7.045 -5.964 0.339 1.00 92.25 86 VAL A C 1
ATOM 674 O O . VAL A 1 86 ? 8.108 -5.472 0.710 1.00 92.25 86 VAL A O 1
ATOM 677 N N . VAL A 1 87 ? 5.865 -5.569 0.813 1.00 90.00 87 VAL A N 1
ATOM 678 C CA . VAL A 1 87 ? 5.729 -4.606 1.913 1.00 90.00 87 VAL A CA 1
ATOM 679 C C . VAL A 1 87 ? 5.768 -5.355 3.236 1.00 90.00 87 VAL A C 1
ATOM 681 O O . VAL A 1 87 ? 4.893 -6.165 3.520 1.00 90.00 87 VAL A O 1
ATOM 684 N N . MET A 1 88 ? 6.772 -5.076 4.055 1.00 83.94 88 MET A N 1
ATOM 685 C CA . MET A 1 88 ? 6.925 -5.630 5.397 1.00 83.94 88 MET A CA 1
ATOM 686 C C . MET A 1 88 ? 6.330 -4.679 6.447 1.00 83.94 88 MET A C 1
ATOM 688 O O . MET A 1 88 ? 6.120 -3.492 6.200 1.00 83.94 88 MET A O 1
ATOM 692 N N . GLY A 1 89 ? 6.060 -5.199 7.646 1.00 79.00 89 GLY A N 1
ATOM 693 C CA . GLY A 1 89 ? 5.615 -4.385 8.787 1.00 79.00 89 GLY A CA 1
ATOM 694 C C . GLY A 1 89 ? 6.760 -3.737 9.577 1.00 79.00 89 GLY A C 1
ATOM 695 O O . GLY A 1 89 ? 6.513 -2.863 10.403 1.00 79.00 89 GLY A O 1
ATOM 696 N N . PHE A 1 90 ? 7.999 -4.181 9.353 1.00 80.81 90 PHE A N 1
ATOM 697 C CA . PHE A 1 90 ? 9.208 -3.752 10.057 1.00 80.81 90 PHE A CA 1
ATOM 698 C C . PHE A 1 90 ? 10.456 -4.082 9.221 1.00 80.81 90 PHE A C 1
ATOM 700 O O . PHE A 1 90 ? 10.367 -4.769 8.204 1.00 80.81 90 PHE A O 1
ATOM 707 N N . GLU A 1 91 ? 11.620 -3.594 9.650 1.00 78.75 91 GLU A N 1
ATOM 708 C CA . GLU A 1 91 ? 12.908 -3.888 9.014 1.00 78.75 91 GLU A CA 1
ATOM 709 C C . GLU A 1 91 ? 13.420 -5.287 9.407 1.00 78.75 91 GLU A C 1
ATOM 711 O O . GLU A 1 91 ? 13.673 -5.546 10.584 1.00 78.75 91 GLU A O 1
ATOM 716 N N . ASP A 1 92 ? 13.597 -6.176 8.424 1.00 80.94 92 ASP A N 1
ATOM 717 C CA . ASP A 1 92 ? 14.207 -7.500 8.599 1.00 80.94 92 ASP A CA 1
ATOM 718 C C . ASP A 1 92 ? 15.545 -7.575 7.835 1.00 80.94 92 ASP A C 1
ATOM 720 O O . ASP A 1 92 ? 15.540 -7.626 6.600 1.00 80.94 92 ASP A O 1
ATOM 724 N N . PRO A 1 93 ? 16.698 -7.612 8.533 1.00 83.38 93 PRO A N 1
ATOM 725 C CA . PRO A 1 93 ? 18.017 -7.696 7.905 1.00 83.38 93 PRO A CA 1
ATOM 726 C C . PRO A 1 93 ? 18.207 -8.902 6.976 1.00 83.38 93 PRO A C 1
ATOM 728 O O . PRO A 1 93 ? 19.065 -8.858 6.098 1.00 83.38 93 PRO A O 1
ATOM 731 N N . MET A 1 94 ? 17.445 -9.986 7.156 1.00 85.00 94 MET A N 1
ATOM 732 C CA . MET A 1 94 ? 17.562 -11.187 6.323 1.00 85.00 94 MET A CA 1
ATOM 733 C C . MET A 1 94 ? 16.862 -11.057 4.966 1.00 85.00 94 MET A C 1
ATOM 735 O O . MET A 1 94 ? 17.138 -11.854 4.069 1.00 85.00 94 MET A O 1
ATOM 739 N N . LEU A 1 95 ? 15.967 -10.078 4.808 1.00 82.50 95 LEU A N 1
ATOM 740 C CA . LEU A 1 95 ? 15.142 -9.888 3.609 1.00 82.50 95 LEU A CA 1
ATOM 741 C C . LEU A 1 95 ? 15.544 -8.657 2.785 1.00 82.50 95 LEU A C 1
ATOM 743 O O . LEU A 1 95 ? 14.910 -8.368 1.772 1.00 82.50 95 LEU A O 1
ATOM 747 N N . GLN A 1 96 ? 16.600 -7.947 3.189 1.00 86.19 96 GLN A N 1
ATOM 748 C CA . GLN A 1 96 ? 17.042 -6.729 2.516 1.00 86.19 96 GLN A CA 1
ATOM 749 C C . GLN A 1 96 ? 17.598 -7.014 1.116 1.00 86.19 96 GLN A C 1
ATOM 751 O O . GLN A 1 96 ? 18.606 -7.699 0.943 1.00 86.19 96 GLN A O 1
ATOM 756 N N . THR A 1 97 ? 16.962 -6.422 0.113 1.00 90.50 97 THR A N 1
ATOM 757 C CA . THR A 1 97 ? 17.454 -6.312 -1.259 1.00 90.50 97 THR A CA 1
ATOM 758 C C . THR A 1 97 ? 18.252 -5.026 -1.443 1.00 90.50 97 THR A C 1
ATOM 760 O O . THR A 1 97 ? 18.141 -4.082 -0.651 1.00 90.50 97 THR A O 1
ATOM 763 N N . ASP A 1 98 ? 18.988 -4.954 -2.553 1.00 89.56 98 ASP A N 1
ATOM 764 C CA . ASP A 1 98 ? 19.795 -3.794 -2.929 1.00 89.56 98 ASP A CA 1
ATOM 765 C C . ASP A 1 98 ? 19.037 -2.462 -2.812 1.00 89.56 98 ASP A C 1
ATOM 767 O O . ASP A 1 98 ? 17.874 -2.320 -3.215 1.00 89.56 98 ASP A O 1
ATOM 771 N N . ASP A 1 99 ? 19.742 -1.452 -2.303 1.00 89.44 99 ASP A N 1
ATOM 772 C CA . ASP A 1 99 ? 19.252 -0.081 -2.201 1.00 89.44 99 ASP A CA 1
ATOM 773 C C . ASP A 1 99 ? 19.299 0.617 -3.570 1.00 89.44 99 ASP A C 1
ATOM 775 O O . ASP A 1 99 ? 20.242 1.325 -3.932 1.00 89.44 99 ASP A O 1
ATOM 779 N N . THR A 1 100 ? 18.270 0.354 -4.372 1.00 91.12 100 THR A N 1
ATOM 780 C CA . THR A 1 100 ? 18.116 0.922 -5.715 1.00 91.12 100 THR A CA 1
ATOM 781 C C . THR A 1 100 ? 17.343 2.246 -5.684 1.00 91.12 100 THR A C 1
ATOM 783 O O . THR A 1 100 ? 16.469 2.441 -4.836 1.00 91.12 100 THR A O 1
ATOM 786 N N . PRO A 1 101 ? 17.550 3.154 -6.656 1.00 90.56 101 PRO A N 1
ATOM 787 C CA . PRO A 1 101 ? 16.740 4.369 -6.773 1.00 90.56 101 PRO A CA 1
ATOM 788 C C . PRO A 1 101 ? 15.225 4.103 -6.855 1.00 90.56 101 PRO A C 1
ATOM 790 O O . PRO A 1 101 ? 14.431 4.885 -6.333 1.00 90.56 101 PRO A O 1
ATOM 793 N N . ILE A 1 102 ? 14.820 2.986 -7.475 1.00 91.38 102 ILE A N 1
ATOM 794 C CA . ILE A 1 102 ? 13.414 2.562 -7.540 1.00 91.38 102 ILE A CA 1
ATOM 795 C C . ILE A 1 102 ? 12.908 2.170 -6.146 1.00 91.38 102 ILE A C 1
ATOM 797 O O . ILE A 1 102 ? 11.837 2.632 -5.750 1.00 91.38 102 ILE A O 1
ATOM 801 N N . LYS A 1 103 ? 13.688 1.392 -5.378 1.00 92.56 103 LYS A N 1
ATOM 802 C CA . LYS A 1 103 ? 13.363 1.035 -3.985 1.00 92.56 103 LYS A CA 1
ATOM 803 C C . LYS A 1 103 ? 13.144 2.290 -3.145 1.00 92.56 103 LYS A C 1
ATOM 805 O O . LYS A 1 103 ? 12.074 2.443 -2.565 1.00 92.56 103 LYS A O 1
ATOM 810 N N . ARG A 1 104 ? 14.084 3.241 -3.186 1.00 92.69 104 ARG A N 1
ATOM 811 C CA . ARG A 1 104 ? 13.970 4.525 -2.468 1.00 92.69 104 ARG A CA 1
ATOM 812 C C . ARG A 1 104 ? 12.721 5.314 -2.844 1.00 92.69 104 ARG A C 1
ATOM 814 O O . ARG A 1 104 ? 12.097 5.929 -1.986 1.00 92.69 104 ARG A O 1
ATOM 821 N N . CYS A 1 105 ? 12.336 5.295 -4.120 1.00 92.25 105 CYS A N 1
ATOM 822 C CA . CYS A 1 105 ? 11.112 5.947 -4.573 1.00 92.25 105 CYS A CA 1
ATOM 823 C C . CYS A 1 105 ? 9.865 5.298 -3.950 1.00 92.25 105 CYS A C 1
ATOM 825 O O . CYS A 1 105 ? 9.029 6.005 -3.388 1.00 92.25 105 CYS A O 1
ATOM 827 N N . LEU A 1 106 ? 9.759 3.965 -3.972 1.00 91.50 106 LEU A N 1
ATOM 828 C CA . LEU A 1 106 ? 8.631 3.252 -3.361 1.00 91.50 106 LEU A CA 1
ATOM 829 C C . LEU A 1 106 ? 8.607 3.385 -1.831 1.00 91.50 106 LEU A C 1
ATOM 831 O O . LEU A 1 106 ? 7.528 3.482 -1.246 1.00 91.50 106 LEU A O 1
ATOM 835 N N . GLN A 1 107 ? 9.776 3.477 -1.191 1.00 92.56 107 GLN A N 1
ATOM 836 C CA . GLN A 1 107 ? 9.910 3.681 0.255 1.00 92.56 107 GLN A CA 1
ATOM 837 C C . GLN A 1 107 ? 9.273 4.980 0.762 1.00 92.56 107 GLN A C 1
ATOM 839 O O . GLN A 1 107 ? 8.904 5.062 1.930 1.00 92.56 107 GLN A O 1
ATOM 844 N N . THR A 1 108 ? 9.057 5.970 -0.112 1.00 90.06 108 THR A N 1
ATOM 845 C CA . THR A 1 108 ? 8.305 7.188 0.246 1.00 90.06 108 THR A CA 1
ATOM 846 C C . THR A 1 108 ? 6.845 6.907 0.609 1.00 90.06 108 THR A C 1
ATOM 848 O O . THR A 1 108 ? 6.228 7.697 1.322 1.00 90.06 108 THR A O 1
ATOM 851 N N . LYS A 1 109 ? 6.298 5.779 0.139 1.00 86.50 109 LYS A N 1
ATOM 852 C CA . LYS A 1 109 ? 4.944 5.310 0.446 1.00 86.50 109 LYS A CA 1
ATOM 853 C C . LYS A 1 109 ? 4.940 4.076 1.352 1.00 86.50 109 LYS A C 1
ATOM 855 O O . LYS A 1 109 ? 4.073 3.974 2.212 1.00 86.50 109 LYS A O 1
ATOM 860 N N . TRP A 1 110 ? 5.892 3.162 1.171 1.00 90.31 110 TRP A N 1
ATOM 861 C CA . TRP A 1 110 ? 5.999 1.911 1.926 1.00 90.31 110 TRP A CA 1
ATOM 862 C C . TRP A 1 110 ? 7.387 1.796 2.573 1.00 90.31 110 TRP A C 1
ATOM 864 O O . TRP A 1 110 ? 8.302 1.275 1.939 1.00 90.31 110 TRP A O 1
ATOM 874 N N . PRO A 1 111 ? 7.574 2.271 3.818 1.00 88.88 111 PRO A N 1
ATOM 875 C CA . PRO A 1 111 ? 8.901 2.399 4.433 1.00 88.88 111 PRO A CA 1
ATOM 876 C C . PRO A 1 111 ? 9.720 1.102 4.458 1.00 88.88 111 PRO A C 1
ATOM 878 O O . PRO A 1 111 ? 10.931 1.131 4.245 1.00 88.88 111 PRO A O 1
ATOM 881 N N . TYR A 1 112 ? 9.052 -0.034 4.662 1.00 90.38 112 TYR A N 1
ATOM 882 C CA . TYR A 1 112 ? 9.672 -1.355 4.772 1.00 90.38 112 TYR A CA 1
ATOM 883 C C . TYR A 1 112 ? 9.387 -2.216 3.533 1.00 90.38 112 TYR A C 1
ATOM 885 O O . TYR A 1 112 ? 8.895 -3.333 3.646 1.00 90.38 112 TYR A O 1
ATOM 893 N N . ILE A 1 113 ? 9.624 -1.678 2.334 1.00 92.56 113 ILE A N 1
ATOM 894 C CA . ILE A 1 113 ? 9.422 -2.400 1.069 1.00 92.56 113 ILE A CA 1
ATOM 895 C C . ILE A 1 113 ? 10.722 -2.994 0.526 1.00 92.56 113 ILE A C 1
ATOM 897 O O . ILE A 1 113 ? 11.749 -2.316 0.452 1.00 92.56 113 ILE A O 1
ATOM 901 N N . GLU A 1 114 ? 10.644 -4.239 0.072 1.00 93.50 114 GLU A N 1
ATOM 902 C CA . GLU A 1 114 ? 11.726 -4.959 -0.599 1.00 93.50 114 GLU A CA 1
ATOM 903 C C . GLU A 1 114 ? 11.361 -5.254 -2.054 1.00 93.50 114 GLU A C 1
ATOM 905 O O . GLU A 1 114 ? 10.185 -5.431 -2.383 1.00 93.50 114 GLU A O 1
ATOM 910 N N . LEU A 1 115 ? 12.361 -5.261 -2.944 1.00 93.25 115 LEU A N 1
ATOM 911 C CA . LEU A 1 115 ? 12.162 -5.400 -4.390 1.00 93.25 115 LEU A CA 1
ATOM 912 C C . LEU A 1 115 ? 13.035 -6.505 -4.973 1.00 93.25 115 LEU A C 1
ATOM 914 O O . LEU A 1 115 ? 14.258 -6.381 -5.030 1.00 93.25 115 LEU A O 1
ATOM 918 N N . LEU A 1 116 ? 12.390 -7.529 -5.525 1.00 92.94 116 LEU A N 1
ATOM 919 C CA . LEU A 1 116 ? 13.053 -8.601 -6.255 1.00 92.94 116 LEU A CA 1
ATOM 920 C C . LEU A 1 116 ? 12.697 -8.532 -7.740 1.00 92.94 116 LEU A C 1
ATOM 922 O O . LEU A 1 116 ? 11.548 -8.743 -8.121 1.00 92.94 116 LEU A O 1
ATOM 926 N N . TRP A 1 117 ? 13.679 -8.262 -8.593 1.00 92.38 117 TRP A N 1
ATOM 927 C CA . TRP A 1 117 ? 13.483 -8.263 -10.043 1.00 92.38 117 TRP A CA 1
ATOM 928 C C . TRP A 1 117 ? 13.648 -9.669 -10.619 1.00 92.38 117 TRP A C 1
ATOM 930 O O . TRP A 1 117 ? 14.445 -10.462 -10.131 1.00 92.38 117 TRP A O 1
ATOM 940 N N . THR A 1 118 ? 12.926 -9.966 -11.701 1.00 91.19 118 THR A N 1
ATOM 941 C CA . THR A 1 118 ? 13.078 -11.229 -12.455 1.00 91.19 118 THR A CA 1
ATOM 942 C C . THR A 1 118 ? 14.395 -11.318 -13.234 1.00 91.19 118 THR A C 1
ATOM 944 O O . THR A 1 118 ? 14.708 -12.354 -13.817 1.00 91.19 118 THR A O 1
ATOM 947 N N . THR A 1 119 ? 15.169 -10.234 -13.258 1.00 84.75 119 THR A N 1
ATOM 948 C CA . THR A 1 119 ? 16.447 -10.111 -13.958 1.00 84.75 119 THR A CA 1
ATOM 949 C C . THR A 1 119 ? 17.591 -9.915 -12.972 1.00 84.75 119 THR A C 1
ATOM 951 O O . THR A 1 119 ? 17.427 -9.219 -11.975 1.00 84.75 119 THR A O 1
ATOM 954 N N . ASP A 1 120 ? 18.788 -10.395 -13.319 1.00 81.56 120 ASP A N 1
ATOM 955 C CA . ASP A 1 120 ? 20.005 -10.262 -12.490 1.00 81.56 120 ASP A CA 1
ATOM 956 C C . ASP A 1 120 ? 20.467 -8.812 -12.274 1.00 81.56 120 ASP A C 1
ATOM 958 O O . ASP A 1 120 ? 21.360 -8.538 -11.475 1.00 81.56 120 ASP A O 1
ATOM 962 N N . ARG A 1 121 ? 19.909 -7.871 -13.040 1.00 78.75 121 ARG A N 1
ATOM 963 C CA . ARG A 1 121 ? 20.214 -6.446 -12.940 1.00 78.75 121 ARG A CA 1
ATOM 964 C C . ARG A 1 121 ? 18.998 -5.695 -12.443 1.00 78.75 121 ARG A C 1
ATOM 966 O O . ARG A 1 121 ? 17.922 -5.791 -13.031 1.00 78.75 121 ARG A O 1
ATOM 973 N N . SER A 1 122 ? 19.207 -4.892 -11.413 1.00 81.00 122 SER A N 1
ATOM 974 C CA . SER A 1 122 ? 18.233 -3.922 -10.943 1.00 81.00 122 SER A CA 1
ATOM 975 C C . SER A 1 122 ? 18.039 -2.830 -12.011 1.00 81.00 122 SER A C 1
ATOM 977 O O . SER A 1 122 ? 19.024 -2.272 -12.509 1.00 81.00 122 SER A O 1
ATOM 979 N N . PRO A 1 123 ? 16.794 -2.518 -12.411 1.00 83.94 123 PRO A N 1
ATOM 980 C CA . PRO A 1 123 ? 16.540 -1.464 -13.376 1.00 83.94 123 PRO A CA 1
ATOM 981 C C . PRO A 1 123 ? 16.926 -0.089 -12.826 1.00 83.94 123 PRO A C 1
ATOM 983 O O . PRO A 1 123 ? 16.848 0.167 -11.622 1.00 83.94 123 PRO A O 1
ATOM 986 N N . SER A 1 124 ? 17.340 0.811 -13.715 1.00 78.75 124 SER A N 1
ATOM 987 C CA . SER A 1 124 ? 17.693 2.177 -13.333 1.00 78.75 124 SER A CA 1
ATOM 988 C C . SER A 1 124 ? 16.459 3.077 -13.261 1.00 78.75 124 SER A C 1
ATOM 990 O O . SER A 1 124 ? 15.447 2.846 -13.922 1.00 78.75 124 SER A O 1
ATOM 992 N N . LEU A 1 125 ? 16.550 4.133 -12.455 1.00 75.94 125 LEU A N 1
ATOM 993 C CA . LEU A 1 125 ? 15.575 5.219 -12.425 1.00 75.94 125 LEU A CA 1
ATOM 994 C C . LEU A 1 125 ? 16.230 6.438 -13.084 1.00 75.94 125 LEU A C 1
ATOM 996 O O . LEU A 1 125 ? 17.236 6.904 -12.557 1.00 75.94 125 LEU A O 1
ATOM 1000 N N . ASN A 1 126 ? 15.638 6.938 -14.177 1.00 60.50 126 ASN A N 1
ATOM 1001 C CA . ASN A 1 126 ? 16.073 8.105 -14.972 1.00 60.50 126 ASN A CA 1
ATOM 1002 C C . ASN A 1 126 ? 17.457 8.019 -15.614 1.00 60.50 126 ASN A C 1
ATOM 1004 O O . ASN A 1 126 ? 18.487 8.068 -14.912 1.00 60.50 126 ASN A O 1
#

Organism: Monodon monoceros (NCBI:txid40151)